Protein AF-A0AAN6D6K8-F1 (afdb_monomer_lite)

Radius of gyration: 19.34 Å; chains: 1; bounding box: 50×48×49 Å

pLDDT: mean 88.66, std 10.36, range [37.06, 98.0]

Structure (mmCIF, N/CA/C/O backbone):
data_AF-A0AAN6D6K8-F1
#
_entry.id   AF-A0AAN6D6K8-F1
#
loop_
_atom_site.group_PDB
_atom_site.id
_atom_site.type_symbol
_atom_site.label_atom_id
_atom_site.label_alt_id
_atom_site.label_comp_id
_atom_site.label_asym_id
_atom_site.label_entity_id
_atom_site.label_seq_id
_atom_site.pdbx_PDB_ins_code
_atom_site.Cartn_x
_atom_site.Cartn_y
_atom_site.Cartn_z
_atom_site.occupancy
_atom_site.B_iso_or_equiv
_atom_site.auth_seq_id
_atom_site.auth_comp_id
_atom_site.auth_asym_id
_atom_site.auth_atom_id
_atom_site.pdbx_PDB_model_num
ATOM 1 N N . MET A 1 1 ? -16.980 -11.597 18.055 1.00 69.50 1 MET A N 1
ATOM 2 C CA . MET A 1 1 ? -16.942 -10.585 16.977 1.00 69.50 1 MET A CA 1
ATOM 3 C C . MET A 1 1 ? -18.300 -9.918 16.919 1.00 69.50 1 MET A C 1
ATOM 5 O O . MET A 1 1 ? -19.285 -10.632 16.787 1.00 69.50 1 MET A O 1
ATOM 9 N N . SER A 1 2 ? -18.351 -8.597 17.087 1.00 88.25 2 SER A N 1
ATOM 10 C CA . SER A 1 2 ? -19.590 -7.821 16.954 1.00 88.25 2 SER A CA 1
ATOM 11 C C . SER A 1 2 ? -19.679 -7.265 15.538 1.00 88.25 2 SER A C 1
ATOM 13 O O . SER A 1 2 ? -18.675 -6.774 15.022 1.00 88.25 2 SER A O 1
ATOM 15 N N . ILE A 1 3 ? -20.846 -7.365 14.906 1.00 94.12 3 ILE A N 1
ATOM 16 C CA . ILE A 1 3 ? -21.101 -6.701 13.624 1.00 94.12 3 ILE A CA 1
ATOM 17 C C . ILE A 1 3 ? -21.465 -5.250 13.921 1.00 94.12 3 ILE A C 1
ATOM 19 O O . ILE A 1 3 ? -22.224 -4.992 14.852 1.00 94.12 3 ILE A O 1
ATOM 23 N N . VAL A 1 4 ? -20.924 -4.329 13.132 1.00 94.50 4 VAL A N 1
ATOM 24 C CA . VAL A 1 4 ? -21.253 -2.903 13.190 1.00 94.50 4 VAL A CA 1
ATOM 25 C C . VAL A 1 4 ? -21.611 -2.391 11.807 1.00 94.50 4 VAL A C 1
ATOM 27 O O . VAL A 1 4 ? -21.106 -2.895 10.796 1.00 94.50 4 VAL A O 1
ATOM 30 N N . ILE A 1 5 ? -22.473 -1.384 11.764 1.00 95.50 5 ILE A N 1
ATOM 31 C CA . ILE A 1 5 ? -22.899 -0.707 10.542 1.00 95.50 5 ILE A CA 1
ATOM 32 C C . ILE A 1 5 ? -22.720 0.812 10.664 1.00 95.50 5 ILE A C 1
ATOM 34 O O . ILE A 1 5 ? -22.676 1.348 11.774 1.00 95.50 5 ILE A O 1
ATOM 38 N N . PRO A 1 6 ? -22.623 1.537 9.535 1.00 95.19 6 PRO A N 1
ATOM 39 C CA . PRO A 1 6 ? -22.625 2.992 9.566 1.00 95.19 6 PRO A CA 1
ATOM 40 C C . PRO A 1 6 ? -23.901 3.520 10.231 1.00 95.19 6 PRO A C 1
ATOM 42 O O . PRO A 1 6 ? -25.006 3.163 9.824 1.00 95.19 6 PRO A O 1
ATOM 45 N N . GLY A 1 7 ? -23.734 4.371 11.244 1.00 92.12 7 GLY A N 1
ATOM 46 C CA . GLY A 1 7 ? -24.821 4.890 12.083 1.00 92.12 7 GLY A CA 1
ATOM 47 C C . GLY A 1 7 ? -24.828 4.332 13.509 1.00 92.12 7 GLY A C 1
ATOM 48 O O . GLY A 1 7 ? -25.401 4.964 14.399 1.00 92.12 7 GLY A O 1
ATOM 49 N N . ASP A 1 8 ? -24.145 3.211 13.752 1.00 93.31 8 ASP A N 1
ATOM 50 C CA . ASP A 1 8 ? -23.861 2.753 15.111 1.00 93.31 8 ASP A CA 1
ATOM 51 C C . ASP A 1 8 ? -22.887 3.719 15.804 1.00 93.31 8 ASP A C 1
ATOM 53 O O . ASP A 1 8 ? -22.085 4.396 15.160 1.00 93.31 8 ASP A O 1
ATOM 57 N N . HIS A 1 9 ? -22.935 3.772 17.132 1.00 89.69 9 HIS A N 1
ATOM 58 C CA . HIS A 1 9 ? -22.046 4.600 17.941 1.00 89.69 9 HIS A CA 1
ATOM 59 C C . HIS A 1 9 ? -21.530 3.805 19.132 1.00 89.69 9 HIS A C 1
ATOM 61 O O . HIS A 1 9 ? -22.256 3.014 19.737 1.00 89.69 9 HIS A O 1
ATOM 67 N N . PHE A 1 10 ? -20.272 4.037 19.491 1.00 85.00 10 PHE A N 1
ATOM 68 C CA . PHE A 1 10 ? -19.678 3.457 20.685 1.00 85.00 10 PHE A CA 1
ATOM 69 C C . PHE A 1 10 ? -18.832 4.494 21.415 1.00 85.00 10 PHE A C 1
ATOM 71 O O . PHE A 1 10 ? -18.089 5.274 20.816 1.00 85.00 10 PHE A O 1
ATOM 78 N N . THR A 1 11 ? -18.978 4.511 22.734 1.00 84.00 11 THR A N 1
ATOM 79 C CA . THR A 1 11 ? -18.233 5.417 23.603 1.00 84.00 11 THR A CA 1
ATOM 80 C C . THR A 1 11 ? -16.851 4.833 23.851 1.00 84.00 11 THR A C 1
ATOM 82 O O . THR A 1 11 ? -16.729 3.682 24.270 1.00 84.00 11 THR A O 1
ATOM 85 N N . LEU A 1 12 ? -15.811 5.623 23.597 1.00 79.38 12 LEU A N 1
ATOM 86 C CA . LEU A 1 12 ? -14.446 5.253 23.954 1.00 79.38 12 LEU A CA 1
ATOM 87 C C . LEU A 1 12 ? -14.263 5.432 25.467 1.00 79.38 12 LEU A C 1
ATOM 89 O O . LEU A 1 12 ? -14.658 6.459 26.021 1.00 79.38 12 LEU A O 1
ATOM 93 N N . GLU A 1 13 ? -13.700 4.431 26.145 1.00 71.81 13 GLU A N 1
ATOM 94 C CA . GLU A 1 13 ? -13.489 4.498 27.593 1.00 71.81 13 GLU A CA 1
ATOM 95 C C . GLU A 1 13 ? -12.497 5.611 27.951 1.00 71.81 13 GLU A C 1
ATOM 97 O O . GLU A 1 13 ? -11.345 5.625 27.515 1.00 71.81 13 GLU A O 1
ATOM 102 N N . THR A 1 14 ? -12.943 6.555 28.778 1.00 62.72 14 THR A N 1
ATOM 103 C CA . THR A 1 14 ? -12.119 7.673 29.239 1.00 62.72 14 THR A CA 1
ATOM 104 C C . THR A 1 14 ? -11.033 7.160 30.191 1.00 62.72 14 THR A C 1
ATOM 106 O O . THR A 1 14 ? -11.341 6.741 31.304 1.00 62.72 14 THR A O 1
ATOM 109 N N . GLY A 1 15 ? -9.763 7.212 29.777 1.00 66.25 15 GLY A N 1
ATOM 110 C CA . GLY A 1 15 ? -8.610 6.874 30.628 1.00 66.25 15 GLY A CA 1
ATOM 111 C C . GLY A 1 15 ? -7.633 5.855 30.037 1.00 66.25 15 GLY A C 1
ATOM 112 O O . GLY A 1 15 ? -6.536 5.707 30.567 1.00 66.25 15 GLY A O 1
ATOM 113 N N . THR A 1 16 ? -7.989 5.199 28.929 1.00 70.00 16 THR A N 1
ATOM 114 C CA . THR A 1 16 ? -7.050 4.411 28.116 1.00 70.00 16 THR A CA 1
ATOM 115 C C . THR A 1 16 ? -6.749 5.147 26.815 1.00 70.00 16 THR A C 1
ATOM 117 O O . THR A 1 16 ? -7.623 5.784 26.229 1.00 70.00 16 THR A O 1
ATOM 120 N N . GLU A 1 17 ? -5.495 5.105 26.367 1.00 81.50 17 GLU A N 1
ATOM 121 C CA . GLU A 1 17 ? -5.128 5.663 25.067 1.00 81.50 17 GLU A CA 1
ATOM 122 C C . GLU A 1 17 ? -5.680 4.742 23.974 1.00 81.50 17 GLU A C 1
ATOM 124 O O . GLU A 1 17 ? -5.284 3.576 23.874 1.00 81.50 17 GLU A O 1
ATOM 129 N N . VAL A 1 18 ? -6.629 5.244 23.182 1.00 84.69 18 VAL A N 1
ATOM 130 C CA . VAL A 1 18 ? -7.245 4.471 22.101 1.00 84.69 18 VAL A CA 1
ATOM 131 C C . VAL A 1 18 ? -6.635 4.872 20.765 1.00 84.69 18 VAL A C 1
ATOM 133 O O . VAL A 1 18 ? -6.811 5.998 20.301 1.00 84.69 18 VAL A O 1
ATOM 136 N N . VAL A 1 19 ? -5.970 3.923 20.113 1.00 89.50 19 VAL A N 1
ATOM 137 C CA . VAL A 1 19 ? -5.544 4.043 18.720 1.00 89.50 19 VAL A CA 1
ATOM 138 C C . VAL A 1 19 ? -6.709 3.623 17.832 1.00 89.50 19 VAL A C 1
ATOM 140 O O . VAL A 1 19 ? -7.184 2.486 17.889 1.00 89.50 19 VAL A O 1
ATOM 143 N N . LEU A 1 20 ? -7.183 4.551 17.005 1.00 90.75 20 LEU A N 1
ATOM 144 C CA . LEU A 1 20 ? -8.222 4.280 16.020 1.00 90.75 20 LEU A CA 1
ATOM 145 C C . LEU A 1 20 ? -7.574 3.818 14.719 1.00 90.75 20 LEU A C 1
ATOM 147 O O . LEU A 1 20 ? -6.785 4.534 14.108 1.00 90.75 20 LEU A O 1
ATOM 151 N N . GLY A 1 21 ? -7.906 2.600 14.316 1.00 91.25 21 GLY A N 1
ATOM 152 C CA . GLY A 1 21 ? -7.531 2.049 13.029 1.00 91.25 21 GLY A CA 1
ATOM 153 C C . GLY A 1 21 ? -8.579 2.329 11.944 1.00 91.25 21 GLY A C 1
ATOM 154 O O . GLY A 1 21 ? -9.441 3.198 12.092 1.00 91.25 21 GLY A O 1
ATOM 155 N N . PRO A 1 22 ? -8.519 1.584 10.829 1.00 91.94 22 PRO A N 1
ATOM 156 C CA . PRO A 1 22 ? -9.363 1.826 9.666 1.00 91.94 22 PRO A CA 1
ATOM 157 C C . PRO A 1 22 ? -10.866 1.730 9.949 1.00 91.94 22 PRO A C 1
ATOM 159 O O . PRO A 1 22 ? -11.312 0.987 10.828 1.00 91.94 22 PRO A O 1
ATOM 162 N N . ASN A 1 23 ? -11.643 2.413 9.102 1.00 93.06 23 ASN A N 1
ATOM 163 C CA . ASN A 1 23 ? -13.111 2.373 9.065 1.00 93.06 23 ASN A CA 1
ATOM 164 C C . ASN A 1 23 ? -13.815 2.905 10.325 1.00 93.06 23 ASN A C 1
ATOM 166 O O . ASN A 1 23 ? -15.009 2.664 10.514 1.00 93.06 23 ASN A O 1
ATOM 170 N N . LEU A 1 24 ? -13.090 3.643 11.165 1.00 92.44 24 LEU A N 1
ATOM 171 C CA . LEU A 1 24 ? -13.624 4.366 12.308 1.00 92.44 24 LEU A CA 1
ATOM 172 C C . LEU A 1 24 ? -13.294 5.848 12.177 1.00 92.44 24 LEU A C 1
ATOM 174 O O . LEU A 1 24 ? -12.177 6.223 11.830 1.00 92.44 24 LEU A O 1
ATOM 178 N N . GLN A 1 25 ? -14.269 6.690 12.487 1.00 91.12 25 GLN A N 1
ATOM 179 C CA . GLN A 1 25 ? -14.070 8.120 12.674 1.00 91.12 25 GLN A CA 1
ATOM 180 C C . GLN A 1 25 ? -14.471 8.501 14.089 1.00 91.12 25 GLN A C 1
ATOM 182 O O . GLN A 1 25 ? -15.389 7.914 14.655 1.00 91.12 25 GLN A O 1
ATOM 187 N N . THR A 1 26 ? -13.794 9.492 14.660 1.00 89.75 26 THR A N 1
ATOM 188 C CA . THR A 1 26 ? -14.140 10.009 15.984 1.00 89.75 26 THR A CA 1
ATOM 189 C C . THR A 1 26 ? -14.826 11.362 15.888 1.00 89.75 26 THR A C 1
ATOM 191 O O . THR A 1 26 ? -14.473 12.211 15.070 1.00 89.75 26 THR A O 1
ATOM 194 N N . THR A 1 27 ? -15.826 11.570 16.735 1.00 88.94 27 THR A N 1
ATOM 195 C CA . THR A 1 27 ? -16.456 12.866 16.979 1.00 88.94 27 THR A CA 1
ATOM 196 C C . THR A 1 27 ? -16.488 13.080 18.488 1.00 88.94 27 THR A C 1
ATOM 198 O O . THR A 1 27 ? -17.382 12.604 19.187 1.00 88.94 27 THR A O 1
ATOM 201 N N . GLY A 1 28 ? -15.462 13.753 19.013 1.00 85.44 28 GLY A N 1
ATOM 202 C CA . GLY A 1 28 ? -15.236 13.853 20.457 1.00 85.44 28 GLY A CA 1
ATOM 203 C C . GLY A 1 28 ? -14.793 12.510 21.048 1.00 85.44 28 GLY A C 1
ATOM 204 O O . GLY A 1 28 ? -13.765 11.975 20.645 1.00 85.44 28 GLY A O 1
ATOM 205 N N . ASN A 1 29 ? -15.582 11.970 21.983 1.00 84.88 29 ASN A N 1
ATOM 206 C CA . ASN A 1 29 ? -15.331 10.670 22.632 1.00 84.88 29 ASN A CA 1
ATOM 207 C C . ASN A 1 29 ? -16.181 9.527 22.049 1.00 84.88 29 ASN A C 1
ATOM 209 O O . ASN A 1 29 ? -16.225 8.430 22.610 1.00 84.88 29 ASN A O 1
ATOM 213 N N . ILE A 1 30 ? -16.892 9.791 20.954 1.00 88.81 30 ILE A N 1
ATOM 214 C CA . ILE A 1 30 ? -17.736 8.812 20.278 1.00 88.81 30 ILE A CA 1
ATOM 215 C C . ILE A 1 30 ? -17.019 8.382 19.013 1.00 88.81 30 ILE A C 1
ATOM 217 O O . ILE A 1 30 ? -16.672 9.219 18.176 1.00 88.81 30 ILE A O 1
ATOM 221 N N . ALA A 1 31 ? -16.827 7.081 18.868 1.00 90.50 31 ALA A N 1
ATOM 222 C CA . ALA A 1 31 ? -16.334 6.510 17.636 1.00 90.50 31 ALA A CA 1
ATOM 223 C C . ALA A 1 31 ? -17.500 5.942 16.815 1.00 90.50 31 ALA A C 1
ATOM 225 O O . ALA A 1 31 ? -18.429 5.316 17.331 1.00 90.50 31 ALA A O 1
ATOM 226 N N . ASN A 1 32 ? -17.443 6.235 15.520 1.00 93.69 32 ASN A N 1
ATOM 227 C CA . ASN A 1 32 ? -18.495 6.020 14.541 1.00 93.69 32 ASN A CA 1
ATOM 228 C C . ASN A 1 32 ? -17.927 5.149 13.410 1.00 93.69 32 ASN A C 1
ATOM 230 O O . ASN A 1 32 ? -16.966 5.563 12.747 1.00 93.69 32 ASN A O 1
ATOM 234 N N . PRO A 1 33 ? -18.481 3.952 13.165 1.00 94.19 33 PRO A N 1
ATOM 235 C CA . PRO A 1 33 ? -18.134 3.147 12.005 1.00 94.19 33 PRO A CA 1
ATOM 236 C C . PRO A 1 33 ? -18.502 3.866 10.708 1.00 94.19 33 PRO A C 1
ATOM 238 O O . PRO A 1 33 ? -19.617 4.362 10.555 1.00 94.19 33 PRO A O 1
ATOM 241 N N . THR A 1 34 ? -17.584 3.882 9.744 1.00 93.56 34 THR A N 1
ATOM 242 C CA . THR A 1 34 ? -17.854 4.400 8.390 1.00 93.56 34 THR A CA 1
ATOM 243 C C . THR A 1 34 ? -18.188 3.299 7.390 1.00 93.56 34 THR A C 1
ATOM 245 O O . THR A 1 34 ? -18.774 3.572 6.343 1.00 93.56 34 THR A O 1
ATOM 248 N N . THR A 1 35 ? -17.864 2.050 7.727 1.00 93.38 35 THR A N 1
ATOM 249 C CA . THR A 1 35 ? -18.067 0.871 6.880 1.00 93.38 35 THR A CA 1
ATOM 250 C C . THR A 1 35 ? -18.707 -0.245 7.701 1.00 93.38 35 THR A C 1
ATOM 252 O O . THR A 1 35 ? -18.383 -0.416 8.875 1.00 93.38 35 THR A O 1
ATOM 255 N N . ALA A 1 36 ? -19.600 -1.025 7.084 1.00 94.06 36 ALA A N 1
ATOM 256 C CA . ALA A 1 36 ? -20.162 -2.214 7.717 1.00 94.06 36 ALA A CA 1
ATOM 257 C C . ALA A 1 36 ? -19.123 -3.343 7.788 1.00 94.06 36 ALA A C 1
ATOM 259 O O . ALA A 1 36 ? -18.419 -3.609 6.811 1.00 94.06 36 ALA A O 1
ATOM 260 N N . GLY A 1 37 ? -19.041 -4.032 8.923 1.00 94.12 37 GLY A N 1
ATOM 261 C CA . GLY A 1 37 ? -18.065 -5.101 9.112 1.00 94.12 37 GLY A CA 1
ATOM 262 C C . GLY A 1 37 ? -18.016 -5.615 10.541 1.00 94.12 37 GLY A C 1
ATOM 263 O O . GLY A 1 37 ? -18.977 -5.481 11.297 1.00 94.12 37 GLY A O 1
ATOM 264 N N . TYR A 1 38 ? -16.886 -6.211 10.909 1.00 93.62 38 TYR A N 1
ATOM 265 C CA . TYR A 1 38 ? -16.661 -6.724 12.255 1.00 93.62 38 TYR A CA 1
ATOM 266 C C . TYR A 1 38 ? -15.823 -5.741 13.060 1.00 93.62 38 TYR A C 1
ATOM 268 O O . TYR A 1 38 ? -14.692 -5.433 12.685 1.00 93.62 38 TYR A O 1
ATOM 276 N N . LEU A 1 39 ? -16.361 -5.277 14.187 1.00 92.38 39 LEU A N 1
ATOM 277 C CA . LEU A 1 39 ? -15.596 -4.487 15.140 1.00 92.38 39 LEU A CA 1
ATOM 278 C C . LEU A 1 39 ? -14.548 -5.380 15.805 1.00 92.38 39 LEU A C 1
ATOM 280 O O . LEU A 1 39 ? -14.873 -6.414 16.404 1.00 92.38 39 LEU A O 1
ATOM 284 N N . VAL A 1 40 ? -13.294 -4.954 15.704 1.00 90.81 40 VAL A N 1
ATOM 285 C CA . VAL A 1 40 ? -12.152 -5.563 16.373 1.00 90.81 40 VAL A CA 1
ATOM 286 C C . VAL A 1 40 ? -11.638 -4.575 17.405 1.00 90.81 40 VAL A C 1
ATOM 288 O O . VAL A 1 40 ? -11.295 -3.440 17.079 1.00 90.81 40 VAL A O 1
ATOM 291 N N . GLN A 1 41 ? -11.594 -5.025 18.654 1.00 88.19 41 GLN A N 1
ATOM 292 C CA . GLN A 1 41 ? -10.974 -4.312 19.760 1.00 88.19 41 GLN A CA 1
ATOM 293 C C . GLN A 1 41 ? -9.919 -5.221 20.371 1.00 88.19 41 GLN A C 1
ATOM 295 O O . GLN A 1 41 ? -10.197 -6.362 20.741 1.00 88.19 41 GLN A O 1
ATOM 300 N N . THR A 1 42 ? -8.700 -4.713 20.444 1.00 87.44 42 THR A N 1
ATOM 301 C CA . THR A 1 42 ? -7.539 -5.429 20.972 1.00 87.44 42 THR A CA 1
ATOM 302 C C . THR A 1 42 ? -6.857 -4.537 21.985 1.00 87.44 42 THR A C 1
ATOM 304 O O . THR A 1 42 ? -6.491 -3.411 21.664 1.00 87.44 42 THR A O 1
ATOM 307 N N . GLN A 1 43 ? -6.693 -5.035 23.205 1.00 83.81 43 GLN A N 1
ATOM 308 C CA . GLN A 1 43 ? -6.003 -4.319 24.267 1.00 83.81 43 GLN A CA 1
ATOM 309 C C . GLN A 1 43 ? -4.557 -4.805 24.340 1.00 83.81 43 GLN A C 1
ATOM 311 O O . GLN A 1 43 ? -4.309 -6.002 24.489 1.00 83.81 43 GLN A O 1
ATOM 316 N N . THR A 1 44 ? -3.613 -3.874 24.246 1.00 78.94 44 THR A N 1
ATOM 317 C CA . THR A 1 44 ? -2.179 -4.154 24.326 1.00 78.94 44 THR A CA 1
ATOM 318 C C . THR A 1 44 ? -1.586 -3.290 25.429 1.00 78.94 44 THR A C 1
ATOM 320 O O . THR A 1 44 ? -1.301 -2.109 25.236 1.00 78.94 44 THR A O 1
ATOM 323 N N . GLY A 1 45 ? -1.418 -3.874 26.617 1.00 81.75 45 GLY A N 1
ATOM 324 C CA . GLY A 1 45 ? -0.947 -3.139 27.791 1.00 81.75 45 GLY A CA 1
ATOM 325 C C . GLY A 1 45 ? -1.931 -2.039 28.203 1.00 81.75 45 GLY A C 1
ATOM 326 O O . GLY A 1 45 ? -3.090 -2.326 28.492 1.00 81.75 45 GLY A O 1
ATOM 327 N N . SER A 1 46 ? -1.463 -0.789 28.239 1.00 81.00 46 SER A N 1
ATOM 328 C CA . SER A 1 46 ? -2.255 0.395 28.613 1.00 81.00 46 SER A CA 1
ATOM 329 C C . SER A 1 46 ? -3.059 1.016 27.467 1.00 81.00 46 SER A C 1
ATOM 331 O O . SER A 1 46 ? -3.866 1.912 27.718 1.00 81.00 46 SER A O 1
ATOM 333 N N . SER A 1 47 ? -2.841 0.571 26.227 1.00 84.38 47 SER A N 1
ATOM 334 C CA . SER A 1 47 ? -3.463 1.154 25.037 1.00 84.38 47 SER A CA 1
ATOM 335 C C . SER A 1 47 ? -4.426 0.163 24.383 1.00 84.38 47 SER A C 1
ATOM 337 O O . SER A 1 47 ? -4.227 -1.055 24.419 1.00 84.38 47 SER A O 1
ATOM 339 N N . SER A 1 48 ? -5.491 0.684 23.782 1.00 87.62 48 SER A N 1
ATOM 340 C CA . SER A 1 48 ? -6.506 -0.102 23.078 1.00 87.62 48 SER A CA 1
ATOM 341 C C . SER A 1 48 ? -6.490 0.241 21.592 1.00 87.62 48 SER A C 1
ATOM 343 O O . SER A 1 48 ? -6.479 1.410 21.227 1.00 87.62 48 SER A O 1
ATOM 345 N N . LEU A 1 49 ? -6.477 -0.764 20.721 1.00 90.12 49 LEU A N 1
ATOM 346 C CA . LEU A 1 49 ? -6.616 -0.610 19.275 1.00 90.12 49 LEU A CA 1
ATOM 347 C C . LEU A 1 49 ? -8.034 -1.011 18.875 1.00 90.12 49 LEU A C 1
ATOM 349 O O . LEU A 1 49 ? -8.435 -2.155 19.106 1.00 90.12 49 LEU A O 1
ATOM 353 N N . ALA A 1 50 ? -8.758 -0.098 18.233 1.00 90.88 50 ALA A N 1
ATOM 354 C CA . ALA A 1 50 ? -10.089 -0.353 17.693 1.00 90.88 50 ALA A CA 1
ATOM 355 C C . ALA A 1 50 ? -10.112 -0.108 16.182 1.00 90.88 50 ALA A C 1
ATOM 357 O O . ALA A 1 50 ? -9.620 0.917 15.720 1.00 90.88 50 ALA A O 1
ATOM 358 N N . TYR A 1 51 ? -10.691 -1.024 15.406 1.00 92.19 51 TYR A N 1
ATOM 359 C CA . TYR A 1 51 ? -10.923 -0.858 13.965 1.00 92.19 51 TYR A CA 1
ATOM 360 C C . TYR A 1 51 ? -12.082 -1.734 13.487 1.00 92.19 51 TYR A C 1
ATOM 362 O O . TYR A 1 51 ? -12.492 -2.667 14.180 1.00 92.19 51 TYR A O 1
ATOM 370 N N . VAL A 1 52 ? -12.605 -1.460 12.289 1.00 93.50 52 VAL A N 1
ATOM 371 C CA . VAL A 1 52 ? -13.602 -2.335 11.650 1.00 93.50 52 VAL A CA 1
ATOM 372 C C . VAL A 1 52 ? -12.947 -3.111 10.517 1.00 93.50 52 VAL A C 1
ATOM 374 O O . VAL A 1 52 ? -12.479 -2.535 9.531 1.00 93.50 52 VAL A O 1
ATOM 377 N N . GLU A 1 53 ? -12.918 -4.435 10.655 1.00 91.81 53 GLU A N 1
ATOM 378 C CA . GLU A 1 53 ? -12.494 -5.345 9.596 1.00 91.81 53 GLU A CA 1
ATOM 379 C C . GLU A 1 53 ? -13.646 -5.480 8.590 1.00 91.81 53 GLU A C 1
ATOM 381 O O . GLU A 1 53 ? -14.719 -6.007 8.902 1.00 91.81 53 GLU A O 1
ATOM 386 N N . ALA A 1 54 ? -13.418 -4.976 7.379 1.00 90.81 54 ALA A N 1
ATOM 387 C CA . ALA A 1 54 ? -14.383 -4.975 6.288 1.00 90.81 54 ALA A CA 1
ATOM 388 C C . ALA A 1 54 ? -13.765 -5.556 5.008 1.00 90.81 54 ALA A C 1
ATOM 390 O O . ALA A 1 54 ? -12.575 -5.367 4.718 1.00 90.81 54 ALA A O 1
ATOM 391 N N . ASP A 1 55 ? -14.586 -6.250 4.220 1.00 87.75 55 ASP A N 1
ATOM 392 C CA . ASP A 1 55 ? -14.198 -6.723 2.892 1.00 87.75 55 ASP A CA 1
ATOM 393 C C . ASP A 1 55 ? -14.454 -5.617 1.862 1.00 87.75 55 ASP A C 1
ATOM 395 O O . ASP A 1 55 ? -15.596 -5.294 1.537 1.00 87.75 55 ASP A O 1
ATOM 399 N N . SER A 1 56 ? -13.373 -5.020 1.360 1.00 84.31 56 SER A N 1
ATOM 400 C CA . SER A 1 56 ? -13.410 -4.048 0.267 1.00 84.31 56 SER A CA 1
ATOM 401 C C . SER A 1 56 ? -12.714 -4.629 -0.955 1.00 84.31 56 SER A C 1
ATOM 403 O O . SER A 1 56 ? -11.708 -5.333 -0.847 1.00 84.31 56 SER A O 1
ATOM 405 N N . LYS A 1 57 ? -13.238 -4.301 -2.138 1.00 76.12 57 LYS A N 1
ATOM 406 C CA . LYS A 1 57 ? -12.613 -4.666 -3.415 1.00 76.12 57 LYS A CA 1
ATOM 407 C C . LYS A 1 57 ? -11.511 -3.696 -3.834 1.00 76.12 57 LYS A C 1
ATOM 409 O O . LYS A 1 57 ? -10.610 -4.098 -4.557 1.00 76.12 57 LYS A O 1
ATOM 414 N N . ARG A 1 58 ? -11.591 -2.425 -3.426 1.00 89.25 58 ARG A N 1
ATOM 415 C CA . ARG A 1 58 ? -10.661 -1.384 -3.880 1.00 89.25 58 ARG A CA 1
ATOM 416 C C . ARG A 1 58 ? -9.583 -1.155 -2.833 1.00 89.25 58 ARG A C 1
ATOM 418 O O . ARG A 1 58 ? -9.899 -0.789 -1.703 1.00 89.25 58 ARG A O 1
ATOM 425 N N . TYR A 1 59 ? -8.329 -1.358 -3.227 1.00 93.06 59 TYR A N 1
ATOM 426 C CA . TYR A 1 59 ? -7.174 -1.063 -2.386 1.00 93.06 59 TYR A CA 1
ATOM 427 C C . TYR A 1 59 ? -7.006 0.448 -2.218 1.00 93.06 59 TYR A C 1
ATOM 429 O O . TYR A 1 59 ? -6.996 1.178 -3.210 1.00 93.06 59 TYR A O 1
ATOM 437 N N . MET A 1 60 ? -6.883 0.891 -0.968 1.00 92.25 60 MET A N 1
ATOM 438 C CA . MET A 1 60 ? -6.512 2.253 -0.595 1.00 92.25 60 MET A CA 1
ATOM 439 C C . MET A 1 60 ? -5.120 2.185 0.030 1.00 92.25 60 MET A C 1
ATOM 441 O O . MET A 1 60 ? -4.988 1.508 1.049 1.00 92.25 60 MET A O 1
ATOM 445 N N . PRO A 1 61 ? -4.100 2.816 -0.576 1.00 94.62 61 PRO A N 1
ATOM 446 C CA . PRO A 1 61 ? -2.739 2.736 -0.069 1.00 94.62 61 PRO A CA 1
ATOM 447 C C . PRO A 1 61 ? -2.632 3.249 1.363 1.00 94.62 61 PRO A C 1
ATOM 449 O O . PRO A 1 61 ? -3.105 4.345 1.663 1.00 94.62 61 PRO A O 1
ATOM 452 N N . ALA A 1 62 ? -1.982 2.474 2.225 1.00 93.62 62 ALA A N 1
ATOM 453 C CA . ALA A 1 62 ? -1.565 2.906 3.549 1.00 93.62 62 ALA A CA 1
AT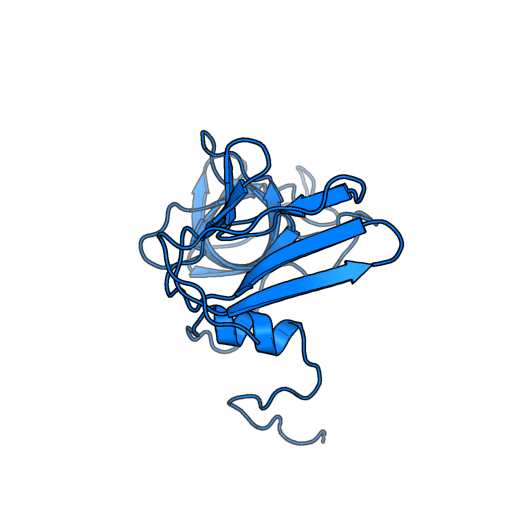OM 454 C C . ALA A 1 62 ? -0.049 2.743 3.687 1.00 93.62 62 ALA A C 1
ATOM 456 O O . ALA A 1 62 ? 0.557 1.859 3.080 1.00 93.62 62 ALA A O 1
ATOM 457 N N . ALA A 1 63 ? 0.581 3.618 4.469 1.00 94.06 63 ALA A N 1
ATOM 458 C CA . ALA A 1 63 ? 2.011 3.518 4.728 1.00 94.06 63 ALA A CA 1
ATOM 459 C C . ALA A 1 63 ? 2.351 2.152 5.344 1.00 94.06 63 ALA A C 1
ATOM 461 O O . ALA A 1 63 ? 1.603 1.640 6.172 1.00 94.06 63 ALA A O 1
ATOM 462 N N . GLN A 1 64 ? 3.511 1.607 4.973 1.00 93.44 64 GLN A N 1
ATOM 463 C CA . GLN A 1 64 ? 4.012 0.289 5.391 1.00 93.44 64 GLN A CA 1
ATOM 464 C C . GLN A 1 64 ? 3.298 -0.925 4.776 1.00 93.44 64 GLN A C 1
ATOM 466 O O . GLN A 1 64 ? 3.725 -2.049 5.033 1.00 93.44 64 GLN A O 1
ATOM 471 N N . ASP A 1 65 ? 2.294 -0.738 3.916 1.00 94.88 65 ASP A N 1
ATOM 472 C CA . ASP A 1 65 ? 1.691 -1.864 3.202 1.00 94.88 65 ASP A CA 1
ATOM 473 C C . ASP A 1 65 ? 2.684 -2.493 2.214 1.00 94.88 65 ASP A C 1
ATOM 475 O O . ASP A 1 65 ? 3.413 -1.801 1.494 1.00 94.88 65 ASP A O 1
ATOM 479 N N . PHE A 1 66 ? 2.684 -3.825 2.154 1.00 95.62 66 PHE A N 1
ATOM 480 C CA . PHE A 1 66 ? 3.405 -4.582 1.137 1.00 95.62 66 PHE A CA 1
ATOM 481 C C . PHE A 1 66 ? 2.512 -4.801 -0.075 1.00 95.62 66 PHE A C 1
ATOM 483 O O . PHE A 1 66 ? 1.402 -5.325 0.036 1.00 95.62 66 PHE A O 1
ATOM 490 N N . VAL A 1 67 ? 3.003 -4.398 -1.242 1.00 96.62 67 VAL A N 1
ATOM 491 C CA . VAL A 1 67 ? 2.220 -4.355 -2.473 1.00 96.62 67 VAL A CA 1
ATOM 492 C C . VAL A 1 67 ? 2.980 -4.974 -3.635 1.00 96.62 67 VAL A C 1
ATOM 494 O O . VAL A 1 67 ? 4.198 -4.843 -3.759 1.00 96.62 67 VAL A O 1
ATOM 497 N N . VAL A 1 68 ? 2.233 -5.628 -4.521 1.00 96.88 68 VAL A N 1
ATOM 498 C CA . VAL A 1 68 ? 2.712 -6.014 -5.848 1.00 96.88 68 VAL A CA 1
ATOM 499 C C . VAL A 1 68 ? 2.147 -5.012 -6.842 1.00 96.88 68 VAL A C 1
ATOM 501 O O . VAL A 1 68 ? 0.937 -4.802 -6.898 1.00 96.88 68 VAL A O 1
ATOM 504 N N . GLY A 1 69 ? 3.027 -4.374 -7.604 1.00 97.00 69 GLY A N 1
ATOM 505 C CA . GLY A 1 69 ? 2.671 -3.377 -8.602 1.00 97.00 69 GLY A CA 1
ATOM 506 C C . GLY A 1 69 ? 3.167 -3.750 -9.992 1.00 97.00 69 GLY A C 1
ATOM 507 O O . GLY A 1 69 ? 4.126 -4.504 -10.142 1.00 97.00 69 GLY A O 1
ATOM 508 N N . THR A 1 70 ? 2.525 -3.191 -11.015 1.00 97.50 70 THR A N 1
ATOM 509 C CA . THR A 1 70 ? 2.960 -3.303 -12.415 1.00 97.50 70 THR A CA 1
ATOM 510 C C . THR A 1 70 ? 3.535 -1.974 -12.881 1.00 97.50 70 THR A C 1
ATOM 512 O O . THR A 1 70 ? 2.887 -0.934 -12.741 1.00 97.50 70 THR A O 1
ATOM 515 N N . ILE A 1 71 ? 4.730 -1.983 -13.465 1.00 97.88 71 ILE A N 1
ATOM 516 C CA . ILE A 1 71 ? 5.316 -0.786 -14.070 1.00 97.88 71 ILE A CA 1
ATOM 517 C C . ILE A 1 71 ? 4.481 -0.396 -15.292 1.00 97.88 71 ILE A C 1
ATOM 519 O O . ILE A 1 71 ? 4.377 -1.154 -16.255 1.00 97.88 71 ILE A O 1
ATOM 523 N N . VAL A 1 72 ? 3.898 0.801 -15.277 1.00 97.56 72 VAL A N 1
ATOM 524 C CA . VAL A 1 72 ? 3.120 1.332 -16.412 1.00 97.56 72 VAL A CA 1
ATOM 525 C C . VAL A 1 72 ? 3.930 2.304 -17.265 1.00 97.56 72 VAL A C 1
ATOM 527 O O . VAL A 1 72 ? 3.636 2.502 -18.441 1.00 97.56 72 VAL A O 1
ATOM 530 N N . GLY A 1 73 ? 5.001 2.868 -16.710 1.00 96.62 73 GLY A N 1
ATOM 531 C CA . GLY A 1 73 ? 5.917 3.727 -17.445 1.00 96.62 73 GLY A CA 1
ATOM 532 C C . GLY A 1 73 ? 7.030 4.282 -16.572 1.00 96.62 73 GLY A C 1
ATOM 533 O O . GLY A 1 73 ? 7.109 4.015 -15.374 1.00 96.62 73 GLY A O 1
ATOM 534 N N . SER A 1 74 ? 7.883 5.093 -17.184 1.00 94.81 74 SER A N 1
ATOM 535 C CA . SER A 1 74 ? 8.954 5.827 -16.512 1.00 94.81 74 SER A CA 1
ATOM 536 C C . SER A 1 74 ? 8.823 7.312 -16.817 1.00 94.81 74 SER A C 1
ATOM 538 O O . SER A 1 74 ? 8.670 7.685 -17.982 1.00 94.81 74 SER A O 1
ATOM 540 N N . PHE A 1 75 ? 8.920 8.156 -15.795 1.00 92.88 75 PHE A N 1
ATOM 541 C CA . PHE A 1 75 ? 8.879 9.605 -15.935 1.00 92.88 75 PHE A CA 1
ATOM 542 C C . PHE A 1 75 ? 9.950 10.254 -15.054 1.00 92.88 75 PHE A C 1
ATOM 544 O O . PHE A 1 75 ? 9.999 10.030 -13.842 1.00 92.88 75 PHE A O 1
ATOM 551 N N . GLY A 1 76 ? 10.818 11.061 -15.668 1.00 91.50 76 GLY A N 1
ATOM 552 C CA . GLY A 1 76 ? 11.933 11.706 -14.973 1.00 91.50 76 GLY A CA 1
ATOM 553 C C . GLY A 1 76 ? 12.877 10.686 -14.327 1.00 91.50 76 GLY A C 1
ATOM 554 O O . GLY A 1 76 ? 13.422 9.819 -15.009 1.00 91.50 76 GLY A O 1
ATOM 555 N N . GLU A 1 77 ? 13.065 10.795 -13.010 1.00 93.44 77 GLU A N 1
ATOM 556 C CA . GLU A 1 77 ? 13.879 9.873 -12.200 1.00 93.44 77 GLU A CA 1
ATOM 557 C C . GLU A 1 77 ? 13.030 8.857 -11.407 1.00 93.44 77 GLU A C 1
ATOM 559 O O . GLU A 1 77 ? 13.416 8.410 -10.324 1.00 93.44 77 GLU A O 1
ATOM 564 N N . SER A 1 78 ? 11.855 8.502 -11.934 1.00 96.38 78 SER A N 1
ATOM 565 C CA . SER A 1 78 ? 10.904 7.606 -11.275 1.00 96.38 78 SER A CA 1
ATOM 566 C C . SER A 1 78 ? 10.162 6.691 -12.250 1.00 96.38 78 SER A C 1
ATOM 568 O O . SER A 1 78 ? 10.021 6.979 -13.442 1.00 96.38 78 SER A O 1
ATOM 570 N N . TYR A 1 79 ? 9.658 5.582 -11.726 1.00 97.69 79 TYR A N 1
ATOM 571 C CA . TYR A 1 79 ? 8.686 4.717 -12.374 1.00 97.69 79 TYR A CA 1
ATOM 572 C C . TYR A 1 79 ? 7.275 5.070 -11.911 1.00 97.69 79 TYR A C 1
ATOM 574 O O . TYR A 1 79 ? 7.051 5.361 -10.737 1.00 97.69 79 TYR A O 1
ATOM 582 N N . LYS A 1 80 ? 6.312 4.991 -12.829 1.00 97.75 80 LYS A N 1
ATOM 583 C CA . LYS A 1 80 ? 4.886 4.977 -12.502 1.00 97.75 80 LYS A CA 1
ATOM 584 C C . LYS A 1 80 ? 4.448 3.523 -12.362 1.00 97.75 80 LYS A C 1
ATOM 586 O O . LYS A 1 80 ? 4.686 2.714 -13.263 1.00 97.75 80 LYS A O 1
ATOM 591 N N . VAL A 1 81 ? 3.816 3.199 -11.239 1.00 98.00 81 VAL A N 1
ATOM 592 C CA . VAL A 1 81 ? 3.466 1.831 -10.841 1.00 98.00 81 VAL A CA 1
ATOM 593 C C . VAL A 1 81 ? 1.965 1.742 -10.587 1.00 98.00 81 VAL A C 1
ATOM 595 O O . VAL A 1 81 ? 1.426 2.461 -9.752 1.00 98.00 81 VAL A O 1
ATOM 598 N N . SER A 1 82 ? 1.265 0.863 -11.297 1.00 97.06 82 SER A N 1
ATOM 599 C CA . SER A 1 82 ? -0.144 0.573 -11.027 1.00 97.06 82 SER A CA 1
ATOM 600 C C . SER A 1 82 ? -0.255 -0.518 -9.962 1.00 97.06 82 SER A C 1
ATOM 602 O O . SER A 1 82 ? 0.273 -1.613 -10.146 1.00 97.06 82 SER A O 1
ATOM 604 N N . LEU A 1 83 ? -0.925 -0.209 -8.847 1.00 96.00 83 LEU A N 1
ATOM 605 C CA . LEU A 1 83 ? -1.185 -1.154 -7.748 1.00 96.00 83 LEU A CA 1
ATOM 606 C C . LEU A 1 83 ? -2.531 -1.876 -7.892 1.00 96.00 83 LEU A C 1
ATOM 608 O O . LEU A 1 83 ? -2.724 -2.961 -7.358 1.00 96.00 83 LEU A O 1
ATOM 612 N N . ALA A 1 84 ? -3.482 -1.250 -8.583 1.00 92.94 84 ALA A N 1
ATOM 613 C CA . ALA A 1 84 ? -4.797 -1.805 -8.859 1.00 92.94 84 ALA A CA 1
ATOM 614 C C . ALA A 1 84 ? -5.358 -1.187 -10.142 1.00 92.94 84 ALA A C 1
ATOM 616 O O . ALA A 1 84 ? -5.100 -0.016 -10.450 1.00 92.94 84 ALA A O 1
ATOM 617 N N . ASN A 1 85 ? -6.169 -1.963 -10.858 1.00 89.81 85 ASN A N 1
ATOM 618 C CA . ASN A 1 85 ? -6.851 -1.506 -12.060 1.00 89.81 85 ASN A CA 1
ATOM 619 C C . ASN A 1 85 ? -7.705 -0.260 -11.772 1.00 89.81 85 ASN A C 1
ATOM 621 O O . ASN A 1 85 ? -8.443 -0.210 -10.788 1.00 89.81 85 ASN A O 1
ATOM 625 N N . PHE A 1 86 ? -7.600 0.745 -12.649 1.00 91.06 86 PHE A N 1
ATOM 626 C CA . PHE A 1 86 ? -8.320 2.026 -12.560 1.00 91.06 86 PHE A CA 1
ATOM 627 C C . PHE A 1 86 ? -8.030 2.869 -11.300 1.00 91.06 86 PHE A C 1
ATOM 629 O O . PHE A 1 86 ? -8.770 3.806 -11.000 1.00 91.06 86 PHE A O 1
ATOM 636 N N . SER A 1 87 ? -6.955 2.570 -10.568 1.00 92.00 87 SER A N 1
ATOM 637 C CA . SER A 1 87 ? -6.446 3.423 -9.490 1.00 92.00 87 SER A CA 1
ATOM 638 C C . SER A 1 87 ? -5.330 4.340 -9.987 1.00 92.00 87 SER A C 1
ATOM 640 O O . SER A 1 87 ? -4.628 4.024 -10.950 1.00 92.00 87 SER A O 1
ATOM 642 N N . THR A 1 88 ? -5.156 5.475 -9.308 1.00 93.81 88 THR A N 1
ATOM 643 C CA . THR A 1 88 ? -4.049 6.399 -9.567 1.00 93.81 88 THR A CA 1
ATOM 644 C C . THR A 1 88 ? -2.711 5.662 -9.419 1.00 93.81 88 THR A C 1
ATOM 646 O O . THR A 1 88 ? -2.516 4.981 -8.408 1.00 93.81 88 THR A O 1
ATOM 649 N N . PRO A 1 89 ? -1.798 5.748 -10.405 1.00 96.06 89 PRO A N 1
ATOM 650 C CA . PRO A 1 89 ? -0.490 5.114 -10.300 1.00 96.06 89 PRO A CA 1
ATOM 651 C C . PRO A 1 89 ? 0.353 5.726 -9.178 1.00 96.06 89 PRO A C 1
ATOM 653 O O . PRO A 1 89 ? 0.444 6.946 -9.063 1.00 96.06 89 PRO A O 1
ATOM 656 N N . ALA A 1 90 ? 1.024 4.871 -8.415 1.00 97.44 90 ALA A N 1
ATOM 657 C CA . ALA A 1 90 ? 2.034 5.255 -7.443 1.00 97.44 90 ALA A CA 1
ATOM 658 C C . ALA A 1 90 ? 3.371 5.586 -8.132 1.00 97.44 90 ALA A C 1
ATOM 660 O O . ALA A 1 90 ? 3.586 5.282 -9.313 1.00 97.44 90 ALA A O 1
ATOM 661 N N . VAL A 1 91 ? 4.279 6.208 -7.388 1.00 97.62 91 VAL A N 1
ATOM 662 C CA . VAL A 1 91 ? 5.605 6.629 -7.843 1.00 97.62 91 VAL A CA 1
ATOM 663 C C . VAL A 1 91 ? 6.672 5.798 -7.138 1.00 97.62 91 VAL A C 1
ATOM 665 O O . VAL A 1 91 ? 6.692 5.702 -5.918 1.00 97.62 91 VAL A O 1
ATOM 668 N N . LEU A 1 92 ? 7.584 5.211 -7.910 1.00 97.50 92 LEU A N 1
ATOM 669 C CA . LEU A 1 92 ? 8.732 4.459 -7.403 1.00 97.50 92 LEU A CA 1
ATOM 670 C C . LEU A 1 92 ? 10.023 5.103 -7.912 1.00 97.50 92 LEU A C 1
ATOM 672 O O . LEU A 1 92 ? 10.334 5.035 -9.101 1.00 97.50 92 LEU A O 1
ATOM 676 N N . GLY A 1 93 ? 10.778 5.750 -7.027 1.00 96.25 93 GLY A N 1
ATOM 677 C CA . GLY A 1 93 ? 12.017 6.436 -7.401 1.00 96.25 93 GLY A CA 1
ATOM 678 C C . GLY A 1 93 ? 13.107 5.471 -7.881 1.00 96.25 93 GLY A C 1
ATOM 679 O O . GLY A 1 93 ? 13.256 4.373 -7.350 1.00 96.25 93 GLY A O 1
ATOM 680 N N . PHE A 1 94 ? 13.945 5.891 -8.835 1.00 95.19 94 PHE A N 1
ATOM 681 C CA . PHE A 1 94 ? 15.082 5.071 -9.296 1.00 95.19 94 PHE A CA 1
ATOM 682 C C . PHE A 1 94 ? 16.106 4.781 -8.195 1.00 95.19 94 PHE A C 1
ATOM 684 O O . PHE A 1 94 ? 16.854 3.810 -8.290 1.00 95.19 94 PHE A O 1
ATOM 691 N N . TYR A 1 95 ? 16.144 5.630 -7.167 1.00 93.31 95 TYR A N 1
ATOM 692 C CA . TYR A 1 95 ? 17.029 5.496 -6.014 1.00 93.31 95 TYR A CA 1
ATOM 693 C C . TYR A 1 95 ? 16.354 4.824 -4.814 1.00 93.31 95 TYR A C 1
ATOM 695 O O . TYR A 1 95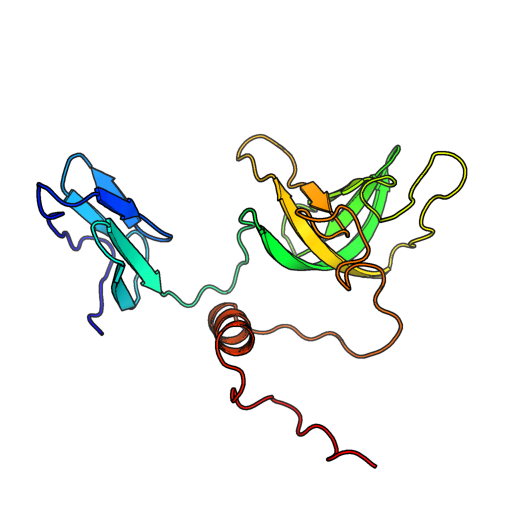 ? 17.009 4.600 -3.804 1.00 93.31 95 TYR A O 1
ATOM 703 N N . ALA A 1 96 ? 15.071 4.464 -4.923 1.00 94.44 96 ALA A N 1
ATOM 704 C CA . ALA A 1 96 ? 14.325 3.780 -3.871 1.00 94.44 96 ALA A CA 1
ATOM 705 C C . ALA A 1 96 ? 14.572 2.258 -3.893 1.00 94.44 96 ALA A C 1
ATOM 707 O O . ALA A 1 96 ? 13.658 1.460 -3.709 1.00 94.44 96 ALA A O 1
ATOM 708 N N . PHE A 1 97 ? 15.816 1.857 -4.154 1.00 93.81 97 PHE A N 1
ATOM 709 C CA . PHE A 1 97 ? 16.272 0.474 -4.249 1.00 93.81 97 PHE A CA 1
ATOM 710 C C . PHE A 1 97 ? 17.608 0.338 -3.511 1.00 93.81 97 PHE A C 1
ATOM 712 O O . PHE A 1 97 ? 18.385 1.300 -3.459 1.00 93.81 97 PHE A O 1
ATOM 719 N N . PRO A 1 98 ? 17.925 -0.851 -2.979 1.00 90.69 98 PRO A N 1
ATOM 720 C CA . PRO A 1 98 ? 19.193 -1.090 -2.313 1.00 90.69 98 PRO A CA 1
ATOM 721 C C . PRO A 1 98 ? 20.344 -0.852 -3.295 1.00 90.69 98 PRO A C 1
ATOM 723 O O . PRO A 1 98 ? 20.298 -1.270 -4.452 1.00 90.69 98 PRO A O 1
ATOM 726 N N . ASN A 1 99 ? 21.390 -0.162 -2.833 1.00 86.94 99 ASN A N 1
ATOM 727 C CA . ASN A 1 99 ? 22.590 0.148 -3.622 1.00 86.94 99 ASN A CA 1
ATOM 728 C C . ASN A 1 99 ? 22.339 0.958 -4.916 1.00 86.94 99 ASN A C 1
ATOM 730 O O . ASN A 1 99 ? 23.200 0.992 -5.808 1.00 86.94 99 ASN A O 1
ATOM 734 N N . ALA A 1 100 ? 21.185 1.621 -5.041 1.00 88.19 100 ALA A N 1
ATOM 735 C CA . ALA A 1 100 ? 20.886 2.441 -6.204 1.00 88.19 100 ALA A CA 1
ATOM 736 C C . ALA A 1 100 ? 21.674 3.755 -6.190 1.00 88.19 100 ALA A C 1
ATOM 738 O O . ALA A 1 100 ? 21.770 4.462 -5.190 1.00 88.19 100 ALA A O 1
ATOM 739 N N . SER A 1 101 ? 22.246 4.105 -7.340 1.00 89.00 101 SER A N 1
ATOM 740 C CA . SER A 1 101 ? 22.992 5.351 -7.529 1.00 89.00 101 SER A CA 1
ATOM 741 C C . SER A 1 101 ? 22.793 5.882 -8.945 1.00 89.00 101 SER A C 1
ATOM 743 O O . SER A 1 101 ? 22.277 5.189 -9.820 1.00 89.00 101 SER A O 1
ATOM 745 N N . LYS A 1 102 ? 23.262 7.104 -9.231 1.00 88.94 102 LYS A N 1
ATOM 746 C CA . LYS A 1 102 ? 23.208 7.668 -10.595 1.00 88.94 102 LYS A CA 1
ATOM 747 C C . LYS A 1 102 ? 23.853 6.755 -11.649 1.00 88.94 102 LYS A C 1
ATOM 749 O O . LYS A 1 102 ? 23.411 6.767 -12.793 1.00 88.94 102 LYS A O 1
ATOM 754 N N . LYS A 1 103 ? 24.871 5.972 -11.265 1.00 89.56 103 LYS A N 1
ATOM 755 C CA . LYS A 1 103 ? 25.581 5.027 -12.144 1.00 89.56 103 LYS A CA 1
ATOM 756 C C . LYS A 1 103 ? 24.919 3.647 -12.197 1.00 89.56 103 LYS A C 1
ATOM 758 O O . LYS A 1 103 ? 24.983 2.995 -13.232 1.00 89.56 103 LYS A O 1
ATOM 763 N N . ASN A 1 104 ? 24.302 3.218 -11.096 1.00 87.38 104 ASN A N 1
ATOM 764 C CA . ASN A 1 104 ? 23.669 1.911 -10.955 1.00 87.38 104 ASN A CA 1
ATOM 765 C C . ASN A 1 104 ? 22.163 2.085 -10.735 1.00 87.38 104 ASN A C 1
ATOM 767 O O . ASN A 1 104 ? 21.703 2.182 -9.598 1.00 87.38 104 ASN A O 1
ATOM 771 N N . ARG A 1 105 ? 21.422 2.192 -11.840 1.00 87.50 105 ARG A N 1
ATOM 772 C CA . ARG A 1 105 ? 19.964 2.342 -11.833 1.00 87.50 105 ARG A CA 1
ATOM 773 C C . ARG A 1 105 ? 19.308 0.991 -12.131 1.00 87.50 105 ARG A C 1
ATOM 775 O O . ARG A 1 105 ? 19.746 0.339 -13.087 1.00 87.50 105 ARG A O 1
ATOM 782 N N . PRO A 1 106 ? 18.253 0.601 -11.395 1.00 90.31 106 PRO A N 1
ATOM 783 C CA . PRO A 1 106 ? 17.391 -0.509 -11.789 1.00 90.31 106 PRO A CA 1
ATOM 784 C C . PRO A 1 106 ? 16.889 -0.302 -13.220 1.00 90.31 106 PRO A C 1
ATOM 786 O O . PRO A 1 106 ? 16.687 0.831 -13.653 1.00 90.31 106 PRO A O 1
ATOM 789 N N . ARG A 1 107 ? 16.730 -1.387 -13.981 1.00 91.06 107 ARG A N 1
ATOM 790 C CA . ARG A 1 107 ? 16.304 -1.338 -15.389 1.00 91.06 107 ARG A CA 1
ATOM 791 C C . ARG A 1 107 ? 14.961 -2.032 -15.575 1.00 91.06 107 ARG A C 1
ATOM 793 O O . ARG A 1 107 ? 14.883 -3.026 -16.287 1.00 91.06 107 ARG A O 1
ATOM 800 N N . LEU A 1 108 ? 13.929 -1.489 -14.937 1.00 95.12 108 LEU A N 1
ATOM 801 C CA . LEU A 1 108 ? 12.559 -1.974 -15.096 1.00 95.12 108 LEU A CA 1
ATOM 802 C C . LEU A 1 108 ? 11.919 -1.398 -16.364 1.00 95.12 108 LEU A C 1
ATOM 804 O O . LEU A 1 108 ? 12.168 -0.244 -16.731 1.00 95.12 108 LEU A O 1
ATOM 808 N N . LYS A 1 109 ? 11.094 -2.203 -17.027 1.00 95.62 109 LYS A N 1
ATOM 809 C CA . LYS A 1 109 ? 10.341 -1.881 -18.242 1.00 95.62 109 LYS A CA 1
ATOM 810 C C . LYS A 1 109 ? 8.843 -1.878 -17.955 1.00 95.62 109 LYS A C 1
ATOM 812 O O . LYS A 1 109 ? 8.375 -2.479 -16.995 1.00 95.62 109 LYS A O 1
ATOM 817 N N . THR A 1 110 ? 8.072 -1.217 -18.815 1.00 97.12 110 THR A N 1
ATOM 818 C CA . THR A 1 110 ? 6.607 -1.304 -18.767 1.00 97.12 110 THR A CA 1
ATOM 819 C C . THR A 1 110 ? 6.156 -2.759 -18.899 1.00 97.12 110 THR A C 1
ATOM 821 O O . THR A 1 110 ? 6.584 -3.453 -19.819 1.00 97.12 110 THR A O 1
ATOM 824 N N . GLY A 1 111 ? 5.278 -3.194 -17.998 1.00 95.56 111 GLY A N 1
ATOM 825 C CA . GLY A 1 111 ? 4.806 -4.574 -17.880 1.00 95.56 111 GLY A CA 1
ATOM 826 C C . GLY A 1 111 ? 5.542 -5.398 -16.822 1.00 95.56 111 GLY A C 1
ATOM 827 O O . GLY A 1 111 ? 5.016 -6.428 -16.411 1.00 95.56 111 GLY A O 1
ATOM 828 N N . ASP A 1 112 ? 6.701 -4.941 -16.337 1.00 96.81 112 ASP A N 1
ATOM 829 C CA . ASP A 1 112 ? 7.415 -5.632 -15.265 1.00 96.81 112 ASP A CA 1
ATOM 830 C C . ASP A 1 112 ? 6.629 -5.554 -13.952 1.00 96.81 112 ASP A C 1
ATOM 832 O O . ASP A 1 112 ? 6.013 -4.532 -13.626 1.00 96.81 112 ASP A O 1
ATOM 836 N N . LEU A 1 113 ? 6.687 -6.634 -13.175 1.00 97.19 113 LEU A N 1
ATOM 837 C CA . LEU A 1 113 ? 6.132 -6.684 -11.830 1.00 97.19 113 LEU A CA 1
ATOM 838 C C . LEU A 1 113 ? 7.195 -6.304 -10.803 1.00 97.19 113 LEU A C 1
ATOM 840 O O . LEU A 1 113 ? 8.375 -6.645 -10.938 1.00 97.19 113 LEU A O 1
ATOM 844 N N . VAL A 1 114 ? 6.763 -5.598 -9.764 1.00 97.00 114 VAL A N 1
ATOM 845 C CA . VAL A 1 114 ? 7.606 -5.177 -8.649 1.00 97.00 114 VAL A CA 1
ATOM 846 C C . VAL A 1 114 ? 6.910 -5.480 -7.329 1.00 97.00 114 VAL A C 1
ATOM 848 O O . VAL A 1 114 ? 5.734 -5.163 -7.152 1.00 97.00 114 VAL A O 1
ATOM 851 N N . TYR A 1 115 ? 7.638 -6.093 -6.403 1.00 96.81 115 TYR A N 1
ATOM 852 C CA . TYR A 1 115 ? 7.243 -6.199 -5.006 1.00 96.81 115 TYR A CA 1
ATOM 853 C C . TYR A 1 115 ? 7.876 -5.050 -4.229 1.00 96.81 115 TYR A C 1
ATOM 855 O O . TYR A 1 115 ? 9.098 -4.902 -4.229 1.00 96.81 115 TYR A O 1
ATOM 863 N N . ALA A 1 116 ? 7.047 -4.224 -3.602 1.00 97.00 116 ALA A N 1
ATOM 864 C CA . ALA A 1 116 ? 7.464 -2.984 -2.965 1.00 97.00 116 ALA A CA 1
ATOM 865 C C . ALA A 1 116 ? 6.709 -2.748 -1.655 1.00 97.00 116 ALA A C 1
ATOM 867 O O . ALA A 1 116 ? 5.680 -3.368 -1.376 1.00 97.00 116 ALA A O 1
ATOM 868 N N . ARG A 1 117 ? 7.210 -1.800 -0.870 1.00 96.31 117 ARG A N 1
ATOM 869 C CA . ARG A 1 117 ? 6.547 -1.270 0.316 1.00 96.31 117 ARG A CA 1
ATOM 870 C C . ARG A 1 117 ? 6.039 0.138 0.025 1.00 96.31 117 ARG A C 1
ATOM 872 O O . ARG A 1 117 ? 6.726 0.924 -0.624 1.00 96.31 117 ARG A O 1
ATOM 879 N N . VAL A 1 118 ? 4.856 0.475 0.527 1.00 96.94 118 VAL A N 1
ATOM 880 C CA . VAL A 1 118 ? 4.354 1.853 0.499 1.00 96.94 118 VAL A CA 1
ATOM 881 C C . VAL A 1 118 ? 5.145 2.685 1.508 1.00 96.94 118 VAL A C 1
ATOM 883 O O . VAL A 1 118 ? 5.049 2.454 2.716 1.00 96.94 118 VAL A O 1
ATOM 886 N N . ALA A 1 119 ? 5.946 3.627 1.015 1.00 95.25 119 ALA A N 1
ATOM 887 C CA . ALA A 1 119 ? 6.826 4.463 1.824 1.00 95.25 119 ALA A CA 1
ATOM 888 C C . ALA A 1 119 ? 6.039 5.573 2.526 1.00 95.25 119 ALA A C 1
ATOM 890 O O . ALA A 1 119 ? 6.088 5.687 3.753 1.00 95.25 119 ALA A O 1
ATOM 891 N N . SER A 1 120 ? 5.285 6.343 1.743 1.00 94.75 120 SER A N 1
ATOM 892 C CA . SER A 1 120 ? 4.522 7.502 2.192 1.00 94.75 120 SER A CA 1
ATOM 893 C C . SER A 1 120 ? 3.174 7.560 1.468 1.00 94.75 120 SER A C 1
ATOM 895 O O . SER A 1 120 ? 3.026 7.116 0.325 1.00 94.75 120 SER A O 1
ATOM 897 N N . VAL A 1 121 ? 2.166 8.069 2.174 1.00 94.94 121 VAL A N 1
ATOM 898 C CA . VAL A 1 121 ? 0.827 8.324 1.638 1.00 94.94 121 VAL A CA 1
ATOM 899 C C . VAL A 1 121 ? 0.406 9.693 2.135 1.00 94.94 121 VAL A C 1
ATOM 901 O O . VAL A 1 121 ? 0.340 9.912 3.344 1.00 94.94 121 VAL A O 1
ATOM 904 N N . ASP A 1 122 ? 0.109 10.587 1.202 1.00 93.44 122 ASP A N 1
ATOM 905 C CA . ASP A 1 122 ? -0.448 11.907 1.470 1.00 93.44 122 ASP A CA 1
ATOM 906 C C . ASP A 1 122 ? -1.724 12.067 0.621 1.00 93.44 122 ASP A C 1
ATOM 908 O O . ASP A 1 122 ? -1.704 11.689 -0.554 1.00 93.44 122 ASP A O 1
ATOM 912 N N . PRO A 1 123 ? -2.846 12.558 1.180 1.00 87.62 123 PRO A N 1
ATOM 913 C CA . PRO A 1 123 ? -4.086 12.753 0.428 1.00 87.62 123 PRO A CA 1
ATOM 914 C C . PRO A 1 123 ? -3.957 13.674 -0.794 1.00 87.62 123 PRO A C 1
ATOM 916 O O . PRO A 1 123 ? -4.725 13.512 -1.744 1.00 87.62 123 PRO A O 1
ATOM 919 N N . ASP A 1 124 ? -3.011 14.615 -0.767 1.00 92.00 124 ASP A N 1
ATOM 920 C CA . ASP A 1 124 ? -2.841 15.649 -1.790 1.00 92.00 124 ASP A CA 1
ATOM 921 C C . ASP A 1 124 ? -1.684 15.352 -2.764 1.00 92.00 124 ASP A C 1
ATOM 923 O O . ASP A 1 124 ? -1.505 16.077 -3.748 1.00 92.00 124 ASP A O 1
ATOM 927 N N . LEU A 1 125 ? -0.901 14.292 -2.524 1.00 93.12 125 LEU A N 1
ATOM 928 C CA . LEU A 1 125 ? 0.266 13.925 -3.336 1.00 93.12 125 LEU A CA 1
ATOM 929 C C . LEU A 1 125 ? 0.161 12.509 -3.919 1.00 93.12 125 LEU A C 1
ATOM 931 O O . LEU A 1 125 ? -0.696 11.700 -3.565 1.00 93.12 125 LEU A O 1
ATOM 935 N N . ASP A 1 126 ? 1.073 12.206 -4.843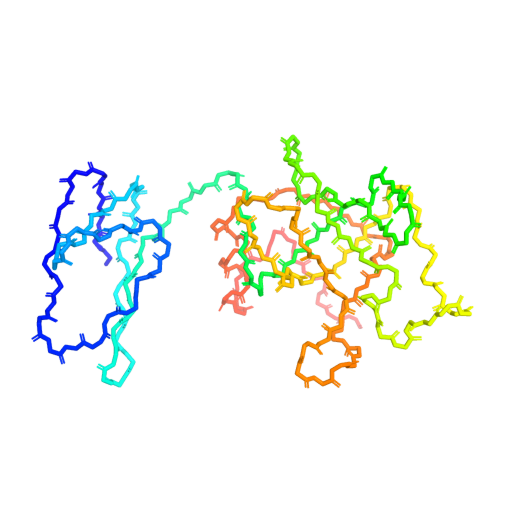 1.00 93.75 126 ASP A N 1
ATOM 936 C CA . ASP A 1 126 ? 1.240 10.850 -5.358 1.00 93.75 126 ASP A CA 1
ATOM 937 C C . ASP A 1 126 ? 1.766 9.917 -4.251 1.00 93.75 126 ASP A C 1
ATOM 939 O O . ASP A 1 126 ? 2.661 10.272 -3.488 1.00 93.75 126 ASP A O 1
ATOM 943 N N . VAL A 1 127 ? 1.252 8.685 -4.205 1.00 97.19 127 VAL A N 1
ATOM 944 C CA . VAL A 1 127 ? 1.730 7.645 -3.279 1.00 97.19 127 VAL A CA 1
ATOM 945 C C . VAL A 1 127 ? 3.139 7.210 -3.659 1.00 97.19 127 VAL A C 1
ATOM 947 O O . VAL A 1 127 ? 3.381 6.858 -4.817 1.00 97.19 127 VAL A O 1
ATOM 950 N N . GLU A 1 128 ? 4.047 7.154 -2.687 1.00 97.00 128 GLU A N 1
ATOM 951 C CA . GLU A 1 128 ? 5.440 6.774 -2.921 1.00 97.00 128 GLU A CA 1
ATOM 952 C C . GLU A 1 128 ? 5.717 5.332 -2.492 1.00 97.00 128 GLU A C 1
ATOM 954 O O . GLU A 1 128 ? 5.266 4.860 -1.445 1.00 97.00 128 GLU A O 1
ATOM 959 N N . LEU A 1 129 ? 6.501 4.629 -3.306 1.00 97.38 129 LEU A N 1
ATOM 960 C CA . LEU A 1 129 ? 6.938 3.258 -3.073 1.00 97.38 129 LEU A CA 1
ATOM 961 C C . LEU A 1 129 ? 8.451 3.190 -2.871 1.00 97.38 129 LEU A C 1
ATOM 963 O O . LEU A 1 129 ? 9.212 3.960 -3.462 1.00 97.38 129 LEU A O 1
ATOM 967 N N . GLU A 1 130 ? 8.886 2.181 -2.125 1.00 96.19 130 GLU A N 1
ATOM 968 C CA . GLU A 1 130 ? 10.291 1.818 -1.975 1.00 96.19 130 GLU A CA 1
ATOM 969 C C . GLU A 1 130 ? 10.506 0.302 -2.034 1.00 96.19 130 GLU A C 1
ATOM 971 O O . GLU A 1 130 ? 9.605 -0.493 -1.764 1.00 96.19 130 GLU A O 1
ATOM 976 N N . CYS A 1 131 ? 11.718 -0.099 -2.409 1.00 95.62 131 CYS A N 1
ATOM 977 C CA . CYS A 1 131 ? 12.123 -1.491 -2.589 1.00 95.62 131 CYS A CA 1
ATOM 978 C C . CYS A 1 131 ? 13.326 -1.863 -1.711 1.00 95.62 131 CYS A C 1
ATOM 980 O O . CYS A 1 131 ? 14.209 -2.592 -2.152 1.00 95.62 131 CYS A O 1
ATOM 982 N N . PHE A 1 132 ? 13.388 -1.372 -0.477 1.00 91.88 132 PHE A N 1
ATOM 983 C CA . PHE A 1 132 ? 14.392 -1.765 0.516 1.00 91.88 132 PHE A CA 1
ATOM 984 C C . 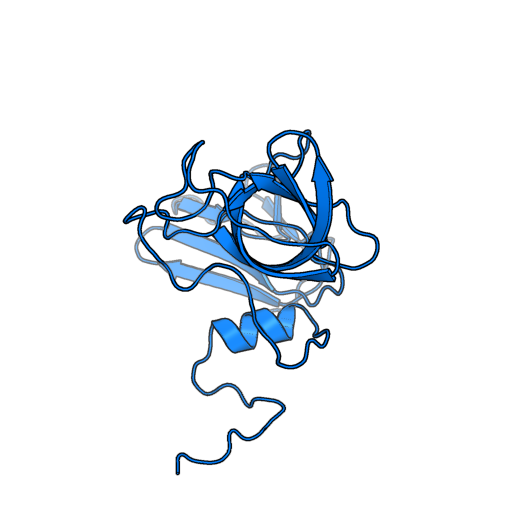PHE A 1 132 ? 13.740 -1.891 1.896 1.00 91.88 132 PHE A C 1
ATOM 986 O O . PHE A 1 132 ? 12.610 -1.456 2.103 1.00 91.88 132 PHE A O 1
ATOM 993 N N . ASP A 1 133 ? 14.428 -2.528 2.838 1.00 86.50 133 ASP A N 1
ATOM 994 C CA . ASP A 1 133 ? 13.969 -2.552 4.226 1.00 86.50 133 ASP A CA 1
ATOM 995 C C . ASP A 1 133 ? 14.215 -1.185 4.879 1.00 86.50 133 ASP A C 1
ATOM 997 O O . ASP A 1 133 ? 15.364 -0.762 5.015 1.00 86.50 133 ASP A O 1
ATOM 1001 N N . ALA A 1 134 ? 13.151 -0.510 5.318 1.00 78.31 134 ALA A N 1
ATOM 1002 C CA . ALA A 1 134 ? 13.236 0.799 5.964 1.00 78.31 134 ALA A CA 1
ATOM 1003 C C . ALA A 1 134 ? 14.121 0.836 7.215 1.00 78.31 134 ALA A C 1
ATOM 1005 O O . ALA A 1 134 ? 14.660 1.891 7.544 1.00 78.31 134 ALA A O 1
ATOM 1006 N N . THR A 1 135 ? 14.286 -0.289 7.913 1.00 80.12 135 THR A N 1
ATOM 1007 C CA . THR A 1 135 ? 15.070 -0.334 9.154 1.00 80.12 135 THR A CA 1
ATOM 1008 C C . THR A 1 135 ? 16.562 -0.430 8.865 1.00 80.12 135 THR A C 1
ATOM 1010 O O . THR A 1 135 ? 17.375 0.245 9.495 1.00 80.12 135 THR A O 1
ATOM 1013 N N . THR A 1 136 ? 16.943 -1.292 7.919 1.00 79.81 136 THR A N 1
ATOM 1014 C CA . THR A 1 136 ? 18.355 -1.578 7.628 1.00 79.81 136 THR A CA 1
ATOM 1015 C C . THR A 1 136 ? 18.899 -0.837 6.410 1.00 79.81 136 THR A C 1
ATOM 1017 O O . THR A 1 136 ? 20.117 -0.760 6.247 1.00 79.81 136 THR A O 1
ATOM 1020 N N . GLY A 1 137 ? 18.030 -0.311 5.544 1.00 76.50 137 GLY A N 1
ATOM 1021 C CA . GLY A 1 137 ? 18.391 0.244 4.238 1.00 76.50 137 GLY A CA 1
ATOM 1022 C C . GLY A 1 137 ? 18.934 -0.802 3.256 1.00 76.50 137 GLY A C 1
ATOM 1023 O O . GLY A 1 137 ? 19.514 -0.441 2.231 1.00 76.50 137 GLY A O 1
ATOM 1024 N N . LYS A 1 138 ? 18.814 -2.095 3.583 1.00 81.38 138 LYS A N 1
ATOM 1025 C CA . LYS A 1 138 ? 19.360 -3.216 2.807 1.00 81.38 138 LYS A CA 1
ATOM 1026 C C . LYS A 1 138 ? 18.268 -3.921 2.003 1.00 81.38 138 LYS A C 1
ATOM 1028 O O . LYS A 1 138 ? 17.101 -3.531 2.003 1.00 81.38 138 LYS A O 1
ATOM 1033 N N . GLU A 1 139 ? 18.675 -4.965 1.289 1.00 80.75 139 GLU A N 1
ATOM 1034 C CA . GLU A 1 139 ? 17.774 -5.861 0.570 1.00 80.75 139 GLU A CA 1
ATOM 1035 C C . GLU A 1 139 ? 16.772 -6.501 1.545 1.00 80.75 139 GLU A C 1
ATOM 1037 O O . GLU A 1 139 ? 17.151 -7.264 2.429 1.00 80.75 139 GLU A O 1
ATOM 1042 N N . GLY A 1 140 ? 15.491 -6.161 1.388 1.00 78.19 140 GLY A N 1
ATOM 1043 C CA . GLY A 1 140 ? 14.377 -6.666 2.204 1.00 78.19 140 GLY A CA 1
ATOM 1044 C C . GLY A 1 140 ? 13.508 -7.700 1.482 1.00 78.19 140 GLY A C 1
ATOM 1045 O O . GLY A 1 140 ? 12.348 -7.872 1.834 1.00 78.19 140 GLY A O 1
ATOM 1046 N N . GLY A 1 141 ? 14.023 -8.323 0.416 1.00 88.31 141 GLY A N 1
ATOM 1047 C CA . GLY A 1 141 ? 13.238 -9.194 -0.470 1.00 88.31 141 GLY A CA 1
ATOM 1048 C C . GLY A 1 141 ? 12.310 -8.447 -1.440 1.00 88.31 141 GLY A C 1
ATOM 1049 O O . GLY A 1 141 ? 11.519 -9.078 -2.134 1.00 88.31 141 GLY A O 1
ATOM 1050 N N . PHE A 1 142 ? 12.406 -7.117 -1.500 1.00 94.44 142 PHE A N 1
ATOM 1051 C CA . PHE A 1 142 ? 11.707 -6.270 -2.466 1.00 94.44 142 PHE A CA 1
ATOM 1052 C C . PHE A 1 142 ? 12.468 -6.168 -3.791 1.00 94.44 142 PHE A C 1
ATOM 1054 O O . PHE A 1 142 ? 13.683 -6.367 -3.843 1.00 94.44 142 PHE A O 1
ATOM 1061 N N . GLY A 1 143 ? 11.762 -5.793 -4.857 1.00 94.06 143 GLY A N 1
ATOM 1062 C CA . GLY A 1 143 ? 12.343 -5.576 -6.177 1.00 94.06 143 GLY A CA 1
ATOM 1063 C C . GLY A 1 143 ? 11.542 -6.222 -7.300 1.00 94.06 143 GLY A C 1
ATOM 1064 O O . GLY A 1 143 ? 10.341 -6.461 -7.181 1.00 94.06 143 GLY A O 1
ATOM 1065 N N . HIS A 1 144 ? 12.213 -6.454 -8.426 1.00 95.44 144 HIS A N 1
ATOM 1066 C CA . HIS A 1 144 ? 11.599 -7.043 -9.612 1.00 95.44 144 HIS A CA 1
ATOM 1067 C C . HIS A 1 144 ? 11.162 -8.491 -9.356 1.00 95.44 144 HIS A C 1
ATOM 1069 O O . HIS A 1 144 ? 11.921 -9.278 -8.794 1.00 95.44 144 HIS A O 1
ATOM 1075 N N . LEU A 1 145 ? 9.955 -8.838 -9.800 1.00 95.19 145 LEU A N 1
ATOM 1076 C CA . LEU A 1 145 ? 9.457 -10.208 -9.799 1.00 95.19 145 LEU A CA 1
ATOM 1077 C C . LEU A 1 145 ? 9.603 -10.801 -11.204 1.00 95.19 145 LEU A C 1
ATOM 1079 O O . LEU A 1 145 ? 8.913 -10.380 -12.135 1.00 95.19 145 LEU A O 1
ATOM 1083 N N . GLU A 1 146 ? 10.496 -11.780 -11.344 1.00 93.38 146 GLU A N 1
ATOM 1084 C CA . GLU A 1 146 ? 10.746 -12.476 -12.607 1.00 93.38 146 GLU A CA 1
ATOM 1085 C C . GLU A 1 146 ? 9.863 -13.723 -12.746 1.00 93.38 146 GLU A C 1
ATOM 1087 O O . GLU A 1 146 ? 9.882 -14.628 -11.911 1.00 93.38 146 GLU A O 1
ATOM 1092 N N . GLY A 1 147 ? 9.112 -13.795 -13.847 1.00 90.62 147 GLY A N 1
ATOM 1093 C CA . GLY A 1 147 ? 8.239 -14.929 -14.146 1.00 90.62 147 GLY A CA 1
ATOM 1094 C C . G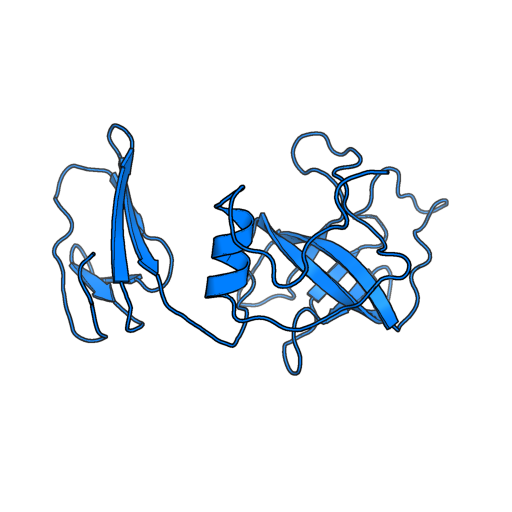LY A 1 147 ? 7.032 -15.045 -13.206 1.00 90.62 147 GLY A C 1
ATOM 1095 O O . GLY A 1 147 ? 6.554 -14.066 -12.637 1.00 90.62 147 GLY A O 1
ATOM 1096 N N . GLY A 1 148 ? 6.506 -16.264 -13.075 1.00 89.50 148 GLY A N 1
ATOM 1097 C CA . GLY A 1 148 ? 5.349 -16.553 -12.227 1.00 89.50 148 GLY A CA 1
ATOM 1098 C C . GLY A 1 148 ? 3.999 -16.179 -12.847 1.00 89.50 148 GLY A C 1
ATOM 1099 O O . GLY A 1 148 ? 3.857 -16.049 -14.063 1.00 89.50 148 GLY A O 1
ATOM 1100 N N . PHE A 1 149 ? 2.982 -16.072 -11.991 1.00 90.00 149 PHE A N 1
ATOM 1101 C CA . PHE A 1 149 ? 1.606 -15.765 -12.376 1.00 90.00 149 PHE A CA 1
ATOM 1102 C C . PHE A 1 149 ? 0.996 -14.770 -11.389 1.00 90.00 149 PHE A C 1
ATOM 1104 O O . PHE A 1 149 ? 1.083 -14.965 -10.177 1.00 90.00 149 PHE A O 1
ATOM 1111 N N . LEU A 1 150 ? 0.358 -13.724 -11.915 1.00 89.69 150 LEU A N 1
ATOM 1112 C CA . LEU A 1 150 ? -0.353 -12.720 -11.130 1.00 89.69 150 LEU A CA 1
ATOM 1113 C C . LEU A 1 150 ? -1.860 -12.944 -11.255 1.00 89.69 150 LEU A C 1
ATOM 1115 O O . LEU A 1 150 ? -2.387 -13.076 -12.358 1.00 89.69 150 LEU A O 1
ATOM 1119 N N . PHE A 1 151 ? -2.557 -12.946 -10.122 1.00 90.62 151 PHE A N 1
ATOM 1120 C CA . PHE A 1 151 ? -4.014 -12.989 -10.067 1.00 90.62 151 PHE A CA 1
ATOM 1121 C C . PHE A 1 151 ? -4.532 -12.090 -8.952 1.00 90.62 151 PHE A C 1
ATOM 1123 O O . PHE A 1 151 ? -3.857 -11.850 -7.952 1.00 90.62 151 PHE A O 1
ATOM 1130 N N . GLU A 1 152 ? -5.749 -11.593 -9.132 1.00 89.19 152 GLU A N 1
ATOM 1131 C CA . GLU A 1 152 ? -6.387 -10.701 -8.175 1.00 89.19 152 GLU A CA 1
ATOM 1132 C C . GLU A 1 152 ? -7.129 -11.494 -7.094 1.00 89.19 152 GLU A C 1
ATOM 1134 O O . GLU A 1 152 ? -7.792 -12.499 -7.365 1.00 89.19 152 GLU A O 1
ATOM 1139 N N . VAL A 1 153 ? -7.057 -11.008 -5.856 1.00 90.69 153 VAL A N 1
ATOM 1140 C CA . VAL A 1 153 ? -7.810 -11.532 -4.711 1.00 90.69 153 VAL A CA 1
ATOM 1141 C C . VAL A 1 153 ? -8.498 -10.393 -3.967 1.00 90.69 153 VAL A C 1
ATOM 1143 O O . VAL A 1 153 ? -8.123 -9.229 -4.096 1.00 90.69 153 VAL A O 1
ATOM 1146 N N . ARG A 1 154 ? -9.505 -10.716 -3.149 1.00 90.69 154 ARG A N 1
ATOM 1147 C CA . ARG A 1 154 ? -10.108 -9.720 -2.253 1.00 90.69 154 ARG A CA 1
ATOM 1148 C C . ARG A 1 154 ? -9.124 -9.307 -1.162 1.00 90.69 154 ARG A C 1
ATOM 1150 O O . ARG A 1 154 ? -8.352 -10.134 -0.675 1.00 90.69 154 ARG A O 1
ATOM 1157 N N . LEU A 1 155 ? -9.208 -8.055 -0.716 1.00 91.12 155 LEU A N 1
ATOM 1158 C CA . LEU A 1 155 ? -8.276 -7.507 0.274 1.00 91.12 155 LEU A CA 1
ATOM 1159 C C . LEU A 1 155 ? -8.345 -8.229 1.618 1.00 91.12 155 LEU A C 1
ATOM 1161 O O . LEU A 1 155 ? -7.312 -8.439 2.247 1.00 91.12 155 LEU A O 1
ATOM 1165 N N . ALA A 1 156 ? -9.542 -8.645 2.044 1.00 89.94 156 ALA A N 1
ATOM 1166 C CA . ALA A 1 156 ? -9.697 -9.427 3.267 1.00 89.94 156 ALA A CA 1
ATOM 1167 C C . ALA A 1 156 ? -8.919 -10.752 3.193 1.00 89.94 156 ALA A C 1
ATOM 1169 O O . ALA A 1 156 ? -8.275 -11.143 4.164 1.00 89.94 156 ALA A O 1
ATOM 1170 N N . TYR A 1 157 ? -8.907 -11.404 2.024 1.00 90.44 157 TYR A N 1
ATOM 1171 C CA . TYR A 1 157 ? -8.146 -12.636 1.818 1.00 90.44 157 TYR A CA 1
ATOM 1172 C C . TYR A 1 157 ? -6.635 -12.378 1.785 1.00 90.44 157 TYR A C 1
ATOM 1174 O O . TYR A 1 157 ? -5.891 -13.091 2.449 1.00 90.44 157 TYR A O 1
ATOM 1182 N N . ALA A 1 158 ? -6.177 -11.319 1.106 1.00 91.38 158 ALA A N 1
ATOM 1183 C CA . ALA A 1 158 ? -4.763 -10.931 1.113 1.00 91.38 158 ALA A CA 1
ATOM 1184 C C . ALA A 1 158 ? -4.243 -10.640 2.536 1.00 91.38 158 ALA A C 1
ATOM 1186 O O . ALA A 1 158 ? -3.203 -11.163 2.935 1.00 91.38 158 ALA A O 1
ATOM 1187 N N . ARG A 1 159 ? -4.997 -9.875 3.341 1.00 90.56 159 ARG A N 1
ATOM 1188 C CA . ARG A 1 159 ? -4.661 -9.618 4.755 1.00 90.56 159 ARG A CA 1
ATOM 1189 C C . ARG A 1 159 ? -4.663 -10.894 5.588 1.00 90.56 159 ARG A C 1
ATOM 1191 O O . ARG A 1 159 ? -3.814 -11.056 6.461 1.00 90.56 159 ARG A O 1
ATOM 1198 N N . TYR A 1 160 ? -5.615 -11.789 5.336 1.00 90.19 160 TYR A N 1
ATOM 1199 C CA . TYR A 1 160 ? -5.691 -13.070 6.025 1.00 90.19 160 TYR A CA 1
ATOM 1200 C C . TYR A 1 160 ? -4.447 -13.928 5.760 1.00 90.19 160 TYR A C 1
ATOM 1202 O O . TYR A 1 160 ? -3.841 -14.385 6.728 1.00 90.19 160 TYR A O 1
ATOM 1210 N N . LEU A 1 161 ? -4.028 -14.058 4.492 1.00 91.25 161 LEU A N 1
ATOM 1211 C CA . LEU A 1 161 ? -2.806 -14.770 4.090 1.00 91.25 161 LEU A CA 1
ATOM 1212 C C . LEU A 1 161 ? -1.547 -14.183 4.743 1.00 91.25 161 LEU A C 1
ATOM 1214 O O . LEU A 1 161 ? -0.681 -14.930 5.179 1.00 91.25 161 LEU A O 1
ATOM 1218 N N . LEU A 1 162 ? -1.448 -12.853 4.836 1.00 90.00 162 LEU A N 1
ATOM 1219 C CA . LEU A 1 162 ? -0.281 -12.198 5.434 1.00 90.00 162 LEU A CA 1
ATOM 1220 C C . LEU A 1 162 ? -0.193 -12.413 6.955 1.00 90.00 162 LEU A C 1
ATOM 1222 O O . LEU A 1 162 ? 0.899 -12.465 7.512 1.00 90.00 162 LEU A O 1
ATOM 1226 N N . ARG A 1 163 ? -1.340 -12.518 7.639 1.00 88.56 163 ARG A N 1
ATOM 1227 C CA . ARG A 1 163 ? -1.415 -12.640 9.106 1.00 88.56 163 ARG A CA 1
ATOM 1228 C C . ARG A 1 163 ? -1.361 -14.084 9.609 1.00 88.56 163 ARG A C 1
ATOM 1230 O O . ARG A 1 163 ? -1.015 -14.294 10.767 1.00 88.56 163 ARG A O 1
ATOM 1237 N N . HIS A 1 164 ? -1.737 -15.061 8.784 1.00 89.62 164 HIS A N 1
ATOM 1238 C CA . HIS A 1 164 ? -1.862 -16.460 9.196 1.00 89.62 164 HIS A CA 1
ATOM 1239 C C . HIS A 1 164 ? -0.924 -17.340 8.380 1.00 89.62 164 HIS A C 1
ATOM 1241 O O . HIS A 1 164 ? -1.143 -17.562 7.193 1.00 89.62 164 HIS A O 1
ATOM 1247 N N . GLN A 1 165 ? 0.086 -17.895 9.046 1.00 83.69 165 GLN A N 1
ATOM 1248 C CA . GLN A 1 165 ? 1.057 -18.788 8.415 1.00 83.69 165 GLN A CA 1
ATOM 1249 C C . GLN A 1 165 ? 0.409 -20.068 7.855 1.00 83.69 165 GLN A C 1
ATOM 1251 O O . GLN A 1 165 ? 0.822 -20.553 6.807 1.00 83.69 165 GLN A O 1
ATOM 1256 N N . ASP A 1 166 ? -0.642 -20.563 8.512 1.00 84.56 166 ASP A N 1
ATOM 1257 C CA . ASP A 1 166 ? -1.351 -21.796 8.137 1.00 84.56 166 ASP A CA 1
ATOM 1258 C C . ASP A 1 166 ? -2.547 -21.550 7.201 1.00 84.56 166 ASP A C 1
ATOM 1260 O O . ASP A 1 166 ? -3.432 -22.400 7.061 1.00 84.56 166 ASP A O 1
ATOM 1264 N N . ALA A 1 167 ? -2.635 -20.366 6.590 1.00 82.88 167 ALA A N 1
ATOM 1265 C CA . ALA A 1 167 ? -3.758 -20.037 5.729 1.00 82.88 167 ALA A CA 1
ATOM 1266 C C . ALA A 1 167 ? -3.824 -20.988 4.515 1.00 82.88 167 ALA A C 1
ATOM 1268 O O . ALA A 1 167 ? -2.815 -21.187 3.833 1.00 82.88 167 ALA A O 1
ATOM 1269 N N . PRO A 1 168 ? -5.002 -21.553 4.183 1.00 77.06 168 PRO A N 1
ATOM 1270 C CA . PRO A 1 168 ? -5.148 -22.404 3.012 1.00 77.06 168 PRO A CA 1
ATOM 1271 C C . PRO A 1 168 ? -4.882 -21.589 1.745 1.00 77.06 168 PRO A C 1
ATOM 1273 O O . PRO A 1 168 ? -5.656 -20.696 1.382 1.00 77.06 168 PRO A O 1
ATOM 1276 N N . THR A 1 169 ? -3.777 -21.897 1.070 1.00 76.38 169 THR A N 1
ATOM 1277 C CA . THR A 1 169 ? -3.425 -21.280 -0.204 1.00 76.38 169 THR A CA 1
ATOM 1278 C C . THR A 1 169 ? -4.256 -21.889 -1.336 1.00 76.38 169 THR A C 1
ATOM 1280 O O . THR A 1 169 ? -4.559 -23.085 -1.307 1.00 76.38 169 THR A O 1
ATOM 1283 N N . PRO A 1 170 ? -4.602 -21.110 -2.380 1.00 66.81 170 PRO A N 1
ATOM 1284 C CA . PRO A 1 170 ? -5.375 -21.625 -3.514 1.00 66.81 170 PRO A CA 1
ATOM 1285 C C . PRO A 1 170 ? -4.620 -22.717 -4.285 1.00 66.81 170 PRO A C 1
ATOM 1287 O O . PRO A 1 170 ? -5.226 -23.548 -4.956 1.00 66.81 170 PRO A O 1
ATOM 1290 N N . TYR A 1 171 ? -3.292 -22.723 -4.166 1.00 64.19 171 TYR A N 1
ATOM 1291 C CA . TYR A 1 171 ? -2.408 -23.716 -4.748 1.00 64.19 171 TYR A CA 1
ATOM 1292 C C . TYR A 1 171 ? -1.712 -24.475 -3.624 1.00 64.19 171 TYR A C 1
ATOM 1294 O O . TYR A 1 171 ? -1.061 -23.866 -2.774 1.00 64.19 171 TYR A O 1
ATOM 1302 N N . LYS A 1 172 ? -1.826 -25.807 -3.628 1.00 56.06 172 LYS A N 1
ATOM 1303 C CA . LYS A 1 172 ? -0.887 -26.660 -2.896 1.00 56.06 172 LYS A CA 1
ATOM 1304 C C . LYS A 1 172 ? 0.486 -26.411 -3.506 1.00 56.06 172 LYS A C 1
ATOM 1306 O O . LYS A 1 172 ? 0.694 -26.725 -4.678 1.00 56.06 172 LYS A O 1
ATOM 1311 N N . THR A 1 173 ? 1.409 -25.855 -2.730 1.00 53.56 173 THR A N 1
ATOM 13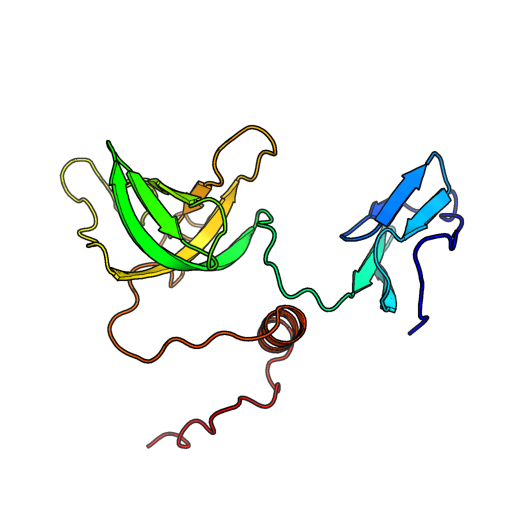12 C CA . THR A 1 173 ? 2.825 -25.972 -3.062 1.00 53.56 173 THR A CA 1
ATOM 1313 C C . THR A 1 173 ? 3.117 -27.462 -3.256 1.00 53.56 173 THR A C 1
ATOM 1315 O O . THR A 1 173 ? 2.679 -28.274 -2.431 1.00 53.56 173 THR A O 1
ATOM 1318 N N . PRO A 1 174 ? 3.774 -27.876 -4.355 1.00 48.91 174 PRO A N 1
ATOM 1319 C CA . PRO A 1 174 ? 4.313 -29.222 -4.404 1.00 48.91 174 PRO A CA 1
ATOM 1320 C C . PRO A 1 174 ? 5.219 -29.354 -3.181 1.00 48.91 174 PRO A C 1
ATOM 1322 O O . PRO A 1 174 ? 6.127 -28.548 -2.985 1.00 48.91 174 PRO A O 1
ATOM 1325 N N . SER A 1 175 ? 4.889 -30.298 -2.302 1.00 47.22 175 SER A N 1
ATOM 1326 C CA . SER A 1 175 ? 5.718 -30.640 -1.152 1.00 47.22 175 SER A CA 1
ATOM 1327 C C . SER A 1 175 ? 7.134 -30.869 -1.665 1.00 47.22 175 SER A C 1
ATOM 1329 O O . SER A 1 175 ? 7.303 -31.730 -2.528 1.00 47.22 175 SER A O 1
ATOM 1331 N N . ASN A 1 176 ? 8.069 -30.045 -1.184 1.00 43.03 176 ASN A N 1
ATOM 1332 C CA . ASN A 1 176 ? 9.493 -30.024 -1.516 1.00 43.03 176 ASN A CA 1
ATOM 1333 C C . ASN A 1 176 ? 10.005 -31.356 -2.088 1.00 43.03 176 ASN A C 1
ATOM 1335 O O . ASN A 1 176 ? 9.943 -32.383 -1.407 1.00 43.03 176 ASN A O 1
ATOM 1339 N N . VAL A 1 177 ? 10.514 -31.305 -3.322 1.00 37.06 177 VAL A N 1
ATOM 1340 C CA . VAL A 1 177 ? 11.509 -32.264 -3.824 1.00 37.06 177 VAL A CA 1
ATOM 1341 C C . VAL A 1 177 ? 12.879 -31.763 -3.396 1.00 37.06 177 VAL A C 1
ATOM 1343 O O . VAL A 1 177 ? 13.098 -30.537 -3.527 1.00 37.06 177 VAL A O 1
#

Organism: NCBI:txid1937702

Secondary structure (DSSP, 8-state):
-EEE-BTB-EEPPTTSEEEE-TTEEEETTEEEESS-EEEEEEEETTEEEEEEE---SS----TT-EEEEEEEEEETTEEEEESSTTSPPEEEETTSSTT--SSS-----TT-EEEEEEEE--TTSPPEEE-S-TTTSS--S-EEE-SS------HHHHHHHHH-TT---SS-PPP--

InterPro domains:
  IPR012340 Nucleic acid-binding, OB-fold [G3DSA:2.40.50.140] (65-147)
  IPR012340 Nucleic acid-binding, OB-fold [SSF50249] (57-151)
  IPR026699 Exosome complex RNA-binding protein 1/RRP40/RRP4 [PTHR21321] (2-167)

Foldseek 3Di:
DDWDAFPDKDFADPQAAEDEDPQWDDDPRIIGGNHTADWDWDDDPRHIYIYGDDWDQDDDDDAFDKAKWFFQADDDQWTFTHRDPPDGTATEGQQLAQPGDPVRGDDDDGGWIWTWGFHDDDPVDGTYTHQDDPVPSHHPVTTTDPDDDDDDDIPSLVVVVVVDVPDDDPDDDPDDD

Sequence (177 aa):
MSIVIPGDHFTLETGTEVVLGPNLQTTGNIANPTTAGYLVQTQTGSSSLAYVEADSKRYMPAAQDFVVGTIVGSFGESYKVSLANFSTPAVLGFYAFPNASKKNRPRLKTGDLVYARVASVDPDLDVELECFDATTGKEGGFGHLEGGFLFEVRLAYARYLLRHQDAPTPYKTPSNV